Protein AF-A0A0J1GX24-F1 (afdb_monomer)

Sequence (169 aa):
CGFQQGLFWIVNPDDYEAVLDEWLEQTDIPDNDIYHVFARNAFGDLFLWGEETGERYKITAAYGWIIQYEGNTREDGDFSIKCFFGGSSVRSHDLEDEHGKLMFNRCIKKFGALADNEMFGFEPSLMLGGESLLSNINKVNIHVHLSILAQLGQIEVLDDDGLVGKAFS

Solvent-accessible surface area (backbone atoms only — not comparable to full-atom values): 9280 Å² total; per-residue (Å²): 92,75,38,84,63,34,39,35,31,47,54,65,36,81,83,40,48,72,51,50,48,53,63,40,66,89,52,72,62,70,80,76,46,59,73,36,43,51,30,36,36,24,51,52,31,36,38,30,35,26,76,67,40,24,63,26,43,33,39,37,53,52,63,26,34,34,40,45,54,96,37,39,53,70,90,45,39,73,56,50,55,49,48,55,63,70,68,59,47,73,76,82,51,44,50,59,32,85,83,72,43,74,38,53,74,57,46,37,74,74,72,46,66,47,56,94,63,39,21,49,40,51,61,59,36,45,57,77,75,28,67,61,43,82,86,29,50,44,85,39,51,39,67,64,51,51,44,51,44,41,74,74,40,70,76,43,83,28,42,70,69,51,51,53,52,64,78,76,107

InterPro domains:
  IPR014983 GAD-related [PF08887] (1-61)
  IPR015002 T6SS immunity protein Tdi1, C-terminal [PF08906] (80-152)

Radius of gyration: 15.34 Å; Cα contacts (8 Å, |Δi|>4): 299; chains: 1; bounding box: 35×37×41 Å

Mean predicted aligned error: 3.28 Å

Structure (mmCIF, N/CA/C/O backbone):
data_AF-A0A0J1GX24-F1
#
_entry.id   AF-A0A0J1GX24-F1
#
loop_
_atom_site.group_PDB
_atom_site.id
_atom_site.type_symbol
_atom_site.label_atom_id
_atom_site.label_alt_id
_atom_site.label_comp_id
_atom_site.label_asym_id
_atom_site.label_entity_id
_atom_site.label_seq_id
_atom_site.pdbx_PDB_ins_code
_atom_site.Cartn_x
_atom_site.Cartn_y
_atom_site.Cartn_z
_atom_site.occupancy
_atom_site.B_iso_or_equiv
_atom_site.auth_seq_id
_atom_site.auth_comp_id
_atom_site.auth_asym_id
_atom_site.auth_atom_id
_atom_site.pdbx_PDB_model_num
ATOM 1 N N . CYS A 1 1 ? 1.725 -15.135 2.406 1.00 87.44 1 CYS A N 1
ATOM 2 C CA . CYS A 1 1 ? 2.281 -15.510 3.734 1.00 87.44 1 CYS A CA 1
ATOM 3 C C . CYS A 1 1 ? 2.249 -14.287 4.649 1.00 87.44 1 CYS A C 1
ATOM 5 O O . CYS A 1 1 ? 2.722 -13.249 4.207 1.00 87.44 1 CYS A O 1
ATOM 7 N N . GLY A 1 2 ? 1.681 -14.380 5.860 1.00 92.69 2 GLY A N 1
ATOM 8 C CA . GLY A 1 2 ? 1.524 -13.241 6.781 1.00 92.69 2 GLY A CA 1
ATOM 9 C C . GLY A 1 2 ? 2.481 -13.270 7.974 1.00 92.69 2 GLY A C 1
ATOM 10 O O . GLY A 1 2 ? 2.790 -14.336 8.504 1.00 92.69 2 GLY A O 1
ATOM 11 N N . PHE A 1 3 ? 2.915 -12.090 8.417 1.00 94.44 3 PHE A N 1
ATOM 12 C CA . PHE A 1 3 ? 3.888 -11.895 9.493 1.00 94.44 3 PHE A CA 1
ATOM 13 C C . PHE A 1 3 ? 3.335 -10.972 10.583 1.00 94.44 3 PHE A C 1
ATOM 15 O O . PHE A 1 3 ? 2.486 -10.119 10.326 1.00 94.44 3 PHE A O 1
ATOM 22 N N . GLN A 1 4 ? 3.828 -11.136 11.815 1.00 95.06 4 GLN A N 1
ATOM 23 C CA . GLN A 1 4 ? 3.547 -10.246 12.950 1.00 95.06 4 GLN A CA 1
ATOM 24 C C . GLN A 1 4 ? 2.043 -9.967 13.159 1.00 95.06 4 GLN A C 1
ATOM 26 O O . GLN A 1 4 ? 1.623 -8.822 13.235 1.00 95.06 4 GLN A O 1
ATOM 31 N N . GLN A 1 5 ? 1.217 -11.017 13.252 1.00 96.69 5 GLN A N 1
ATOM 32 C CA . GLN A 1 5 ? -0.249 -10.907 13.421 1.00 96.69 5 GLN A CA 1
ATOM 33 C C . GLN A 1 5 ? -0.962 -10.139 12.290 1.00 96.69 5 GLN A C 1
ATOM 35 O O . GLN A 1 5 ? -2.035 -9.574 12.500 1.00 96.69 5 GLN A O 1
ATOM 40 N N . GLY A 1 6 ? -0.366 -10.132 11.097 1.00 96.06 6 GLY A N 1
ATOM 41 C CA . GLY A 1 6 ? -0.887 -9.404 9.953 1.00 96.06 6 GLY A CA 1
ATOM 42 C C . GLY A 1 6 ? -0.433 -7.950 9.916 1.00 96.06 6 GLY A C 1
ATOM 43 O O . GLY A 1 6 ? -1.213 -7.067 9.599 1.00 96.06 6 GLY A O 1
ATOM 44 N N . LEU A 1 7 ? 0.820 -7.671 10.268 1.00 96.81 7 LEU A N 1
ATOM 45 C CA . LEU A 1 7 ? 1.414 -6.375 9.933 1.00 96.81 7 LEU A CA 1
ATOM 46 C C . LEU A 1 7 ? 1.770 -6.304 8.447 1.00 96.81 7 LEU A C 1
ATOM 48 O O . LEU A 1 7 ? 1.706 -5.246 7.833 1.00 96.81 7 LEU A O 1
ATOM 52 N N . PHE A 1 8 ? 2.218 -7.433 7.907 1.00 95.62 8 PHE A N 1
ATOM 53 C CA . PHE A 1 8 ? 2.898 -7.510 6.628 1.00 95.62 8 PHE A CA 1
ATOM 54 C C . PHE A 1 8 ? 2.631 -8.863 5.968 1.00 95.62 8 PHE A C 1
ATOM 56 O O . PHE A 1 8 ? 2.578 -9.890 6.656 1.00 95.62 8 PHE A O 1
ATOM 63 N N . TRP A 1 9 ? 2.497 -8.870 4.643 1.00 97.06 9 TRP A N 1
ATOM 64 C CA . TRP A 1 9 ? 2.338 -10.081 3.847 1.00 97.06 9 TRP A CA 1
ATOM 65 C C . TRP A 1 9 ? 3.183 -10.031 2.588 1.00 97.06 9 TRP A C 1
ATOM 67 O O . TRP A 1 9 ? 3.235 -9.013 1.908 1.00 97.06 9 TRP A O 1
ATOM 77 N N . ILE A 1 10 ? 3.743 -11.187 2.244 1.00 96.88 10 ILE A N 1
ATOM 78 C CA . ILE A 1 10 ? 4.112 -11.511 0.863 1.00 96.88 10 ILE A CA 1
ATOM 79 C C . ILE A 1 10 ? 2.858 -12.077 0.202 1.00 96.88 10 ILE A C 1
ATOM 81 O O . ILE A 1 10 ? 2.210 -12.958 0.793 1.00 96.88 10 ILE A O 1
ATOM 85 N N . VAL A 1 11 ? 2.523 -11.584 -0.983 1.00 97.25 11 VAL A N 1
ATOM 86 C CA . VAL A 1 11 ? 1.277 -11.918 -1.684 1.00 97.25 11 VAL A CA 1
ATOM 87 C C . VAL A 1 11 ? 1.545 -12.689 -2.970 1.00 97.25 11 VAL A C 1
ATOM 89 O O . VAL A 1 11 ? 2.683 -12.772 -3.426 1.00 97.25 11 VAL A O 1
ATOM 92 N N . ASN A 1 12 ? 0.494 -13.294 -3.517 1.00 97.69 12 ASN A N 1
ATOM 93 C CA . ASN A 1 12 ? 0.488 -13.724 -4.906 1.00 97.69 12 ASN A CA 1
ATOM 94 C C . ASN A 1 12 ? 0.129 -12.502 -5.775 1.00 97.69 12 ASN A C 1
ATOM 96 O O . ASN A 1 12 ? -0.942 -11.941 -5.533 1.00 97.69 12 ASN A O 1
ATOM 100 N N . PRO A 1 13 ? 0.978 -12.066 -6.725 1.00 97.81 13 PRO A N 1
ATOM 101 C CA . PRO A 1 13 ? 0.688 -10.900 -7.563 1.00 97.81 13 PRO A CA 1
ATOM 102 C C . 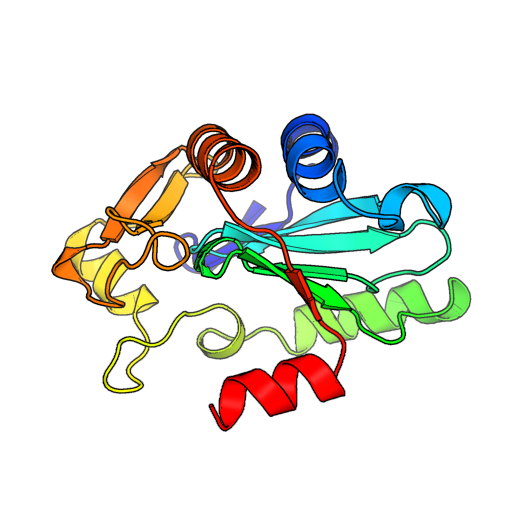PRO A 1 13 ? -0.648 -10.992 -8.306 1.00 97.81 13 PRO A C 1
ATOM 104 O O . PRO A 1 13 ? -1.394 -10.015 -8.309 1.00 97.81 13 PRO A O 1
ATOM 107 N N . ASP A 1 14 ? -0.997 -12.179 -8.814 1.00 98.19 14 ASP A N 1
ATOM 108 C CA . ASP A 1 14 ? -2.246 -12.434 -9.549 1.00 98.19 14 ASP A CA 1
ATOM 109 C C . ASP A 1 14 ? -3.501 -12.040 -8.745 1.00 98.19 14 ASP A C 1
ATOM 111 O O . ASP A 1 14 ? -4.502 -11.597 -9.303 1.00 98.19 14 ASP A O 1
ATOM 115 N N . ASP A 1 15 ? -3.457 -12.165 -7.412 1.00 98.00 15 ASP A N 1
ATOM 116 C CA . ASP A 1 15 ? -4.594 -11.834 -6.544 1.00 98.00 15 ASP A CA 1
ATOM 117 C C . ASP A 1 15 ? -4.832 -10.309 -6.459 1.00 98.00 15 ASP A C 1
ATOM 119 O O . ASP A 1 15 ? -5.884 -9.863 -5.994 1.00 98.00 15 ASP A O 1
ATOM 123 N N . TYR A 1 16 ? -3.851 -9.501 -6.874 1.00 98.31 16 TYR A N 1
ATOM 124 C CA . TYR A 1 16 ? -3.849 -8.042 -6.765 1.00 98.31 16 TYR A CA 1
ATOM 12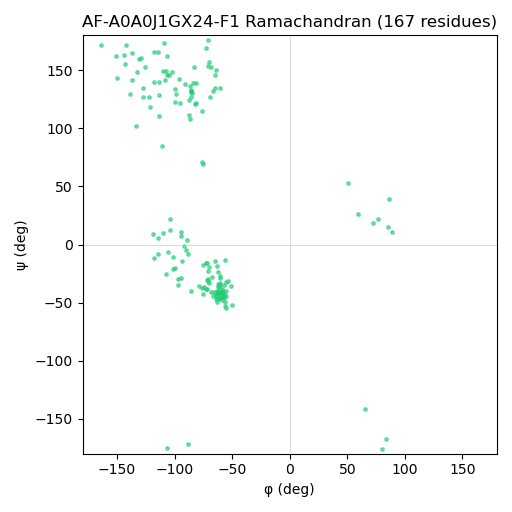5 C C . TYR A 1 16 ? -3.886 -7.315 -8.113 1.00 98.31 16 TYR A C 1
ATOM 127 O O . TYR A 1 16 ? -4.098 -6.105 -8.086 1.00 98.31 16 TYR A O 1
ATOM 135 N N . GLU A 1 17 ? -3.747 -8.003 -9.255 1.00 98.06 17 GLU A N 1
ATOM 136 C CA . GLU A 1 17 ? -3.719 -7.380 -10.594 1.00 98.06 17 GLU A CA 1
ATOM 137 C C . GLU A 1 17 ? -4.887 -6.413 -10.813 1.00 98.06 17 GLU A C 1
ATOM 139 O O . GLU A 1 17 ? -4.672 -5.242 -11.097 1.00 98.06 17 GLU A O 1
ATOM 144 N N . ALA A 1 18 ? -6.123 -6.856 -10.561 1.00 98.12 18 ALA A N 1
ATOM 145 C CA . ALA A 1 18 ? -7.304 -6.022 -10.792 1.00 98.12 18 ALA A CA 1
ATOM 146 C C . ALA A 1 18 ? -7.307 -4.728 -9.958 1.00 98.12 18 ALA A C 1
ATOM 148 O O . ALA A 1 18 ? -7.680 -3.671 -10.452 1.00 98.12 18 ALA A O 1
ATOM 149 N N . VAL A 1 19 ? -6.888 -4.804 -8.691 1.00 98.00 19 VAL A N 1
ATOM 150 C CA . VAL A 1 19 ? -6.814 -3.621 -7.819 1.00 98.00 19 VAL A CA 1
ATOM 151 C C . VAL A 1 19 ? -5.643 -2.734 -8.230 1.00 98.00 19 VAL A C 1
ATOM 153 O O . VAL A 1 19 ? -5.755 -1.514 -8.188 1.00 98.00 19 VAL A O 1
ATOM 156 N N . LEU A 1 20 ? -4.514 -3.328 -8.615 1.00 98.56 20 LEU A N 1
ATOM 157 C CA . LEU A 1 20 ? -3.362 -2.577 -9.092 1.00 98.56 20 LEU A CA 1
ATOM 158 C C . LEU A 1 20 ? -3.719 -1.776 -10.351 1.00 98.56 20 LEU A C 1
ATOM 160 O O . LEU A 1 20 ? -3.428 -0.584 -10.397 1.00 98.56 20 LEU A O 1
ATOM 164 N N . ASP A 1 21 ? -4.406 -2.397 -11.309 1.00 98.12 21 ASP A N 1
ATOM 165 C CA . ASP A 1 21 ? -4.875 -1.741 -12.531 1.00 98.12 21 ASP A CA 1
ATOM 166 C C . ASP A 1 21 ? -5.762 -0.531 -12.214 1.00 98.12 21 ASP A C 1
ATOM 168 O O . ASP A 1 21 ? -5.533 0.550 -12.750 1.00 98.12 21 ASP A O 1
ATOM 172 N N . GLU A 1 22 ? -6.718 -0.671 -11.287 1.00 98.12 22 GLU A N 1
ATOM 173 C CA . GLU A 1 22 ? -7.578 0.440 -10.846 1.00 98.12 22 GLU A CA 1
ATOM 174 C C . GLU A 1 22 ? -6.769 1.609 -10.258 1.00 98.12 22 GLU A C 1
ATOM 176 O O . GLU A 1 22 ? -7.077 2.773 -10.515 1.00 98.12 22 GLU A O 1
ATOM 181 N N . TRP A 1 23 ? -5.726 1.322 -9.474 1.00 98.25 23 TRP A N 1
ATOM 182 C CA . TRP A 1 23 ? -4.866 2.354 -8.883 1.00 98.25 23 TRP A CA 1
ATOM 183 C C . TRP A 1 23 ? -3.953 3.036 -9.908 1.00 98.25 23 TRP A C 1
ATOM 185 O O . TRP A 1 2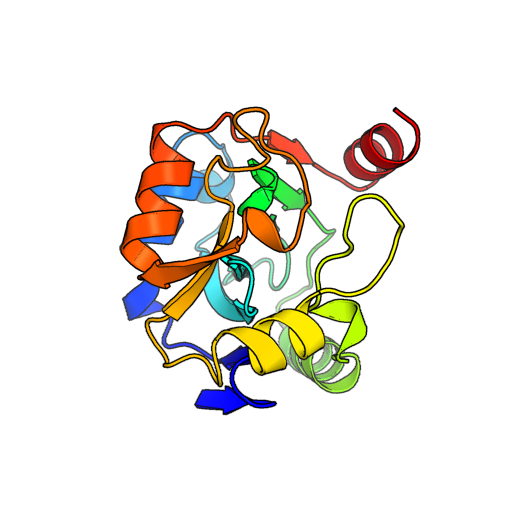3 ? -3.608 4.206 -9.733 1.00 98.25 23 TRP A O 1
ATOM 195 N N . LEU A 1 24 ? -3.540 2.324 -10.958 1.00 97.62 24 LEU A N 1
ATOM 196 C CA . LEU A 1 24 ? -2.632 2.851 -11.978 1.00 97.62 24 LEU A CA 1
ATOM 197 C C . LEU A 1 24 ? -3.355 3.456 -13.190 1.00 97.62 24 LEU A C 1
ATOM 199 O O . LEU A 1 24 ? -2.714 4.189 -13.943 1.00 97.62 24 LEU A O 1
ATOM 203 N N . GLU A 1 25 ? -4.659 3.211 -13.364 1.00 95.38 25 GLU A N 1
ATOM 204 C CA . GLU A 1 25 ? -5.453 3.581 -14.551 1.00 95.38 25 GLU A CA 1
ATOM 205 C C . GLU A 1 25 ? -5.310 5.060 -14.953 1.00 95.38 25 GLU A C 1
ATOM 207 O O . GLU A 1 25 ? -5.302 5.395 -16.136 1.00 95.38 25 GLU A O 1
ATOM 212 N N . GLN A 1 26 ? -5.187 5.959 -13.972 1.00 91.31 26 GLN A N 1
ATOM 213 C CA . GLN A 1 26 ? -5.105 7.409 -14.195 1.00 91.31 26 GLN A CA 1
ATOM 214 C C . GLN A 1 26 ? -3.668 7.948 -14.272 1.00 91.31 26 GLN A C 1
ATOM 216 O O . GLN A 1 26 ? -3.461 9.163 -14.235 1.00 91.31 26 GLN A O 1
ATOM 221 N N . THR A 1 27 ? -2.675 7.066 -14.363 1.00 95.81 27 THR A N 1
ATOM 222 C CA . THR A 1 27 ? -1.249 7.412 -14.385 1.00 95.81 27 THR A CA 1
ATOM 223 C C . THR A 1 27 ? -0.595 6.989 -15.699 1.00 95.81 27 THR A C 1
ATOM 225 O O . THR A 1 27 ? -1.147 6.197 -16.456 1.00 95.81 27 THR A O 1
ATOM 228 N N . ASP A 1 28 ? 0.607 7.494 -15.961 1.00 95.56 28 ASP A N 1
ATOM 229 C CA . ASP A 1 28 ? 1.482 7.059 -17.058 1.00 95.56 28 ASP A CA 1
ATOM 230 C C . ASP A 1 28 ? 2.414 5.899 -16.651 1.00 95.56 28 ASP A C 1
ATOM 232 O O . ASP A 1 28 ? 3.258 5.459 -17.431 1.00 95.56 28 ASP A O 1
ATOM 236 N N . ILE A 1 29 ? 2.275 5.377 -15.428 1.00 96.81 29 ILE A N 1
ATOM 237 C CA . ILE A 1 29 ? 3.107 4.290 -14.899 1.00 96.81 29 ILE A CA 1
ATOM 238 C C . ILE A 1 29 ? 3.017 3.022 -15.771 1.00 96.81 29 ILE A C 1
ATOM 240 O O . ILE A 1 29 ? 4.080 2.483 -16.096 1.00 96.81 29 ILE A O 1
ATOM 244 N N . PRO A 1 30 ? 1.824 2.566 -16.217 1.00 96.19 30 PRO A N 1
ATOM 245 C CA . PRO A 1 30 ? 1.708 1.371 -17.058 1.00 96.19 30 PRO A CA 1
ATOM 246 C C . PRO A 1 30 ? 2.390 1.479 -18.430 1.00 96.19 30 PRO A C 1
ATOM 248 O O . PRO A 1 30 ? 2.656 0.455 -19.055 1.00 96.19 30 PRO A O 1
ATOM 251 N N . ASP A 1 31 ? 2.693 2.690 -18.910 1.00 94.75 31 ASP A N 1
ATOM 252 C CA . ASP A 1 31 ? 3.375 2.882 -20.197 1.00 94.75 31 ASP A CA 1
ATOM 253 C C . ASP A 1 31 ? 4.878 2.546 -20.118 1.00 94.75 31 ASP A C 1
ATOM 255 O O . ASP A 1 31 ? 5.526 2.347 -21.150 1.00 94.75 31 ASP A O 1
ATOM 259 N N . ASN A 1 32 ? 5.444 2.494 -18.906 1.00 90.81 32 ASN A N 1
ATOM 260 C CA . ASN A 1 32 ? 6.886 2.369 -18.683 1.00 90.81 32 ASN A CA 1
ATOM 261 C C . ASN A 1 32 ? 7.362 0.932 -18.412 1.00 90.81 32 ASN A C 1
ATOM 263 O O . ASN A 1 32 ? 8.483 0.594 -18.791 1.00 90.81 32 ASN A O 1
ATOM 267 N N . ASP A 1 33 ? 6.563 0.108 -17.730 1.00 95.81 33 ASP A N 1
ATOM 268 C CA . ASP A 1 33 ? 6.929 -1.253 -17.304 1.00 95.81 33 ASP A CA 1
ATOM 269 C C . ASP A 1 33 ? 5.667 -2.047 -16.909 1.00 95.81 33 ASP A C 1
ATOM 271 O O . ASP A 1 33 ? 4.578 -1.484 -16.779 1.00 95.81 33 ASP A O 1
ATOM 275 N N . ILE A 1 34 ? 5.822 -3.351 -16.672 1.00 96.25 34 ILE A N 1
ATOM 276 C CA . ILE A 1 34 ? 4.794 -4.201 -16.062 1.00 96.25 34 ILE A CA 1
ATOM 277 C C . ILE A 1 34 ? 5.075 -4.286 -14.562 1.00 96.25 34 ILE A C 1
ATOM 279 O O . ILE A 1 34 ? 6.153 -4.719 -14.152 1.00 96.25 34 ILE A O 1
ATOM 283 N N . TYR A 1 35 ? 4.103 -3.882 -13.744 1.00 97.62 35 TYR A N 1
ATOM 284 C CA . TYR A 1 35 ? 4.234 -3.845 -12.289 1.00 97.62 35 TYR A CA 1
ATOM 285 C C . TYR A 1 35 ? 3.416 -4.939 -11.610 1.00 97.62 35 TYR A C 1
ATOM 287 O O . TYR A 1 35 ? 2.277 -5.202 -11.977 1.00 97.62 35 TYR A O 1
ATOM 295 N N . HIS A 1 36 ? 3.994 -5.518 -10.559 1.00 98.00 36 HIS A N 1
ATOM 296 C CA . HIS A 1 36 ? 3.404 -6.597 -9.771 1.00 98.00 36 HIS A CA 1
ATOM 297 C C . HIS A 1 36 ? 3.414 -6.243 -8.289 1.00 98.00 36 HIS A C 1
ATOM 299 O O . HIS A 1 36 ? 4.443 -5.821 -7.759 1.00 98.00 36 HIS A O 1
ATOM 305 N N . VAL A 1 37 ? 2.308 -6.464 -7.575 1.00 98.50 37 VAL A N 1
ATOM 306 C CA . VAL A 1 37 ? 2.316 -6.356 -6.109 1.00 98.50 37 VAL A CA 1
ATOM 307 C C . VAL A 1 37 ? 2.989 -7.597 -5.534 1.00 98.50 37 VAL A C 1
ATOM 309 O O . VAL A 1 37 ? 2.458 -8.698 -5.638 1.00 98.50 37 VAL A O 1
ATOM 312 N N . PHE A 1 38 ? 4.138 -7.435 -4.880 1.00 97.19 38 PHE A N 1
ATOM 313 C CA . PHE A 1 38 ? 4.833 -8.561 -4.239 1.00 97.19 38 PHE A CA 1
ATOM 314 C C . PHE A 1 38 ? 4.611 -8.603 -2.723 1.00 97.19 38 PHE A C 1
ATOM 316 O O . PHE A 1 38 ? 4.760 -9.652 -2.083 1.00 97.19 38 PHE A O 1
ATOM 323 N N . ALA A 1 39 ? 4.229 -7.471 -2.130 1.00 97.69 39 ALA A N 1
ATOM 324 C CA . ALA A 1 39 ? 3.962 -7.369 -0.708 1.00 97.69 39 ALA A CA 1
ATOM 325 C C . ALA A 1 39 ? 2.929 -6.294 -0.370 1.00 97.69 39 ALA A C 1
ATOM 327 O O . ALA A 1 39 ? 2.683 -5.365 -1.139 1.00 97.69 39 ALA A O 1
ATOM 328 N N . ARG A 1 40 ? 2.373 -6.400 0.839 1.00 98.12 40 ARG A N 1
ATOM 329 C CA . ARG A 1 40 ? 1.497 -5.385 1.430 1.00 98.12 40 ARG A CA 1
ATOM 330 C C . ARG A 1 40 ? 1.688 -5.244 2.935 1.00 98.12 40 ARG A C 1
ATOM 332 O O . ARG A 1 40 ? 2.166 -6.180 3.586 1.00 98.12 40 ARG A O 1
ATOM 339 N N . ASN A 1 41 ? 1.218 -4.137 3.508 1.00 98.00 41 ASN A N 1
ATOM 340 C CA . ASN A 1 41 ? 1.096 -3.987 4.963 1.00 98.00 41 ASN A CA 1
ATOM 341 C C . ASN A 1 41 ? -0.362 -4.063 5.474 1.00 98.00 41 ASN A C 1
ATOM 343 O O . ASN A 1 41 ? -1.310 -4.370 4.742 1.00 98.00 41 ASN A O 1
ATOM 347 N N . ALA A 1 42 ? -0.530 -3.831 6.777 1.00 98.12 42 ALA A N 1
ATOM 348 C CA . ALA A 1 42 ? -1.811 -3.860 7.478 1.00 98.12 42 ALA A CA 1
ATOM 349 C C . ALA A 1 42 ? -2.754 -2.707 7.121 1.00 98.12 42 ALA A C 1
ATOM 351 O O . ALA A 1 42 ? -3.946 -2.828 7.385 1.00 98.12 42 ALA A O 1
ATOM 352 N N . PHE A 1 43 ? -2.241 -1.617 6.553 1.00 97.94 43 PHE A N 1
ATOM 353 C CA . PHE A 1 43 ? -2.968 -0.371 6.289 1.00 97.94 43 PHE A CA 1
ATOM 354 C C . PHE A 1 43 ? -3.223 -0.131 4.797 1.00 97.94 43 PHE A C 1
ATOM 356 O O . PHE A 1 43 ? -3.716 0.926 4.415 1.00 97.94 43 PHE A O 1
ATOM 363 N N . GLY A 1 44 ? -2.951 -1.138 3.962 1.00 97.25 44 GLY A N 1
ATOM 364 C CA . GLY A 1 44 ? -3.229 -1.094 2.530 1.00 97.25 44 GLY A CA 1
ATOM 365 C C . GLY A 1 44 ? -2.099 -0.516 1.687 1.00 97.25 44 GLY A C 1
ATOM 366 O O . GLY A 1 44 ? -2.323 -0.288 0.503 1.00 97.25 44 GLY A O 1
ATOM 367 N N . ASP A 1 45 ? -0.898 -0.313 2.241 1.00 98.06 45 ASP A N 1
ATOM 368 C CA . ASP A 1 45 ? 0.249 -0.017 1.384 1.00 98.06 45 ASP A CA 1
ATOM 369 C C . ASP A 1 45 ? 0.566 -1.248 0.534 1.00 98.06 45 ASP A C 1
ATOM 371 O O . ASP A 1 45 ? 0.655 -2.363 1.067 1.00 98.06 45 ASP A O 1
ATOM 375 N N . LEU A 1 46 ? 0.756 -1.032 -0.767 1.00 98.62 46 LEU A N 1
ATOM 376 C CA . LEU A 1 46 ? 1.150 -2.057 -1.730 1.00 98.62 46 LEU A CA 1
ATOM 377 C C . LEU A 1 46 ? 2.554 -1.745 -2.240 1.00 98.62 46 LEU A C 1
ATOM 379 O O . LEU A 1 46 ? 2.826 -0.631 -2.688 1.00 98.62 46 LEU A O 1
ATOM 383 N N . PHE A 1 47 ? 3.440 -2.734 -2.178 1.00 97.81 47 PHE A N 1
ATOM 384 C CA . PHE A 1 47 ? 4.813 -2.628 -2.664 1.00 97.81 47 PHE A CA 1
ATOM 385 C C . PHE A 1 47 ? 4.899 -3.280 -4.040 1.00 97.81 47 PHE A C 1
ATOM 387 O O . PHE A 1 47 ? 4.536 -4.454 -4.190 1.00 97.81 47 PHE A O 1
ATOM 394 N N . LEU A 1 48 ? 5.333 -2.506 -5.037 1.00 97.69 48 LEU A N 1
ATOM 395 C CA . LEU A 1 48 ? 5.312 -2.913 -6.437 1.00 97.69 48 LEU A CA 1
ATOM 396 C C . LEU A 1 48 ? 6.721 -3.277 -6.901 1.00 97.69 48 LEU A C 1
ATOM 398 O O . LEU A 1 48 ? 7.712 -2.665 -6.500 1.00 97.69 48 LEU A O 1
ATOM 402 N N . TRP A 1 49 ? 6.784 -4.263 -7.784 1.00 96.62 49 TRP A N 1
ATOM 403 C CA . TRP A 1 49 ? 7.986 -4.661 -8.495 1.00 96.62 49 TRP A CA 1
ATOM 404 C C . TRP A 1 49 ? 7.746 -4.549 -9.997 1.00 96.62 49 TRP A C 1
ATOM 406 O O . TRP A 1 49 ? 6.863 -5.224 -10.522 1.00 96.62 49 TRP A O 1
ATOM 416 N N . GLY A 1 50 ? 8.511 -3.694 -10.669 1.00 95.88 50 GLY A N 1
ATOM 417 C CA . GLY A 1 50 ? 8.568 -3.613 -12.125 1.00 95.88 50 GLY A CA 1
ATOM 418 C C . GLY A 1 50 ? 9.492 -4.684 -12.696 1.00 95.88 50 GLY A C 1
ATOM 419 O O . GLY A 1 50 ? 10.562 -4.934 -12.133 1.00 95.88 50 GLY A O 1
ATOM 420 N N . GLU A 1 51 ? 9.106 -5.326 -13.796 1.00 93.88 51 GLU A N 1
ATOM 421 C CA . GLU A 1 51 ? 9.909 -6.390 -14.417 1.00 93.88 51 GLU A CA 1
ATOM 422 C C . GLU A 1 51 ? 11.298 -5.909 -14.862 1.00 93.88 51 GLU A C 1
ATOM 424 O O . GLU A 1 51 ? 12.281 -6.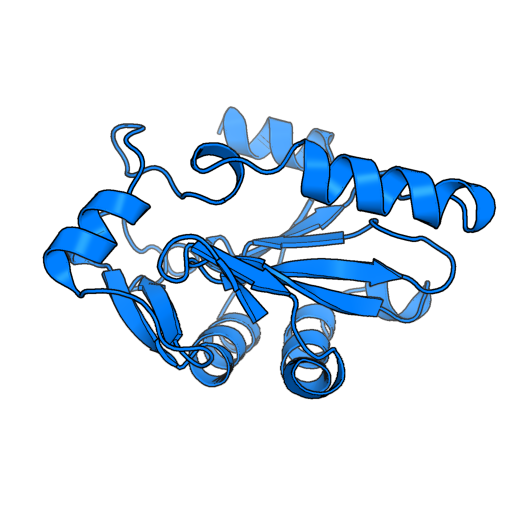647 -14.723 1.00 93.88 51 GLU A O 1
ATOM 429 N N . GLU A 1 52 ? 11.396 -4.662 -15.326 1.00 92.06 52 GLU A N 1
ATOM 430 C CA . GLU A 1 52 ? 12.651 -4.044 -15.762 1.00 92.06 52 GLU A CA 1
ATOM 431 C C . GLU A 1 52 ? 13.170 -2.986 -14.775 1.00 92.06 52 GLU A C 1
ATOM 433 O O . GLU A 1 52 ? 14.376 -2.732 -14.713 1.00 92.06 52 GLU A O 1
ATOM 438 N N . THR A 1 53 ? 12.281 -2.382 -13.983 1.00 92.81 53 THR A N 1
ATOM 439 C CA . THR A 1 53 ? 12.599 -1.239 -13.107 1.00 92.81 53 THR A CA 1
ATOM 440 C C . THR A 1 53 ? 12.686 -1.564 -11.612 1.00 92.81 53 THR A C 1
ATOM 442 O O . THR A 1 53 ? 13.082 -0.699 -10.821 1.00 92.81 53 THR A O 1
ATOM 445 N N . GLY A 1 54 ? 12.348 -2.791 -11.210 1.00 93.81 54 GLY A N 1
ATOM 446 C CA . GLY A 1 54 ? 12.450 -3.253 -9.828 1.00 93.81 54 GLY A CA 1
ATOM 447 C C . GLY A 1 54 ? 11.512 -2.520 -8.865 1.00 93.81 54 GLY A C 1
ATOM 448 O O . GLY A 1 54 ? 10.371 -2.201 -9.198 1.00 93.81 54 GLY A O 1
ATOM 449 N N . GLU A 1 55 ? 11.980 -2.244 -7.648 1.00 92.75 55 GLU A N 1
ATOM 450 C CA . GLU A 1 55 ? 11.214 -1.561 -6.591 1.00 92.75 55 GLU A CA 1
ATOM 451 C C . GLU A 1 55 ? 11.121 -0.049 -6.862 1.00 92.75 55 GLU A C 1
ATOM 453 O O . GLU A 1 55 ? 11.771 0.772 -6.213 1.00 92.75 55 GLU A O 1
ATOM 458 N N . ARG A 1 56 ? 10.345 0.326 -7.880 1.00 94.44 56 ARG A N 1
ATOM 459 C CA . ARG A 1 56 ? 10.205 1.721 -8.314 1.00 94.44 56 ARG A CA 1
ATOM 460 C C . ARG A 1 56 ? 9.016 2.437 -7.692 1.00 94.44 56 ARG A C 1
ATOM 462 O O . ARG A 1 56 ? 9.077 3.648 -7.516 1.00 94.44 56 ARG A O 1
ATOM 469 N N . TYR A 1 57 ? 7.950 1.714 -7.357 1.00 97.44 57 TYR A N 1
ATOM 470 C CA . TYR A 1 57 ? 6.708 2.325 -6.894 1.00 97.44 57 TYR A CA 1
ATOM 471 C C . TYR A 1 57 ? 6.159 1.659 -5.633 1.00 97.44 57 TYR A C 1
ATOM 473 O O . TYR A 1 57 ? 6.295 0.454 -5.413 1.00 97.44 57 TYR A O 1
ATOM 481 N N . LYS A 1 58 ? 5.490 2.462 -4.807 1.00 97.62 58 LYS A N 1
ATOM 482 C CA . LYS A 1 58 ? 4.707 2.000 -3.659 1.00 97.62 58 LYS A CA 1
ATOM 483 C C . LYS A 1 58 ? 3.404 2.779 -3.578 1.00 97.62 58 LYS A C 1
ATOM 485 O O . LYS A 1 58 ? 3.425 4.005 -3.538 1.00 97.62 58 LYS A O 1
ATOM 490 N N . ILE A 1 59 ? 2.284 2.080 -3.468 1.00 98.44 59 ILE A N 1
ATOM 491 C CA . ILE A 1 59 ? 0.978 2.697 -3.218 1.00 98.44 59 ILE A CA 1
ATOM 492 C C . ILE A 1 59 ? 0.822 2.902 -1.710 1.00 98.44 59 ILE A C 1
ATOM 494 O O . ILE A 1 59 ? 1.029 1.959 -0.948 1.00 98.44 59 ILE A O 1
ATOM 498 N N . THR A 1 60 ? 0.438 4.105 -1.279 1.00 97.06 60 THR A N 1
ATOM 499 C CA . THR A 1 60 ? 0.035 4.416 0.102 1.00 97.06 60 THR A CA 1
ATOM 500 C C . THR A 1 60 ? -1.461 4.715 0.143 1.00 97.06 60 THR A C 1
ATOM 502 O O . THR A 1 60 ? -1.935 5.851 0.039 1.00 97.06 60 THR A O 1
ATOM 505 N N . ALA A 1 61 ? -2.251 3.646 0.247 1.00 96.31 61 ALA A N 1
ATOM 506 C CA . ALA A 1 61 ? -3.677 3.724 -0.046 1.00 96.31 61 ALA A CA 1
ATOM 507 C C . ALA A 1 61 ? -4.438 4.685 0.874 1.00 96.31 61 ALA A C 1
ATOM 509 O O . ALA A 1 61 ? -5.325 5.404 0.421 1.00 96.31 61 ALA A O 1
ATOM 510 N N . ALA A 1 62 ? -4.058 4.748 2.154 1.00 94.44 62 ALA A N 1
ATOM 511 C CA . ALA A 1 62 ? -4.696 5.631 3.126 1.00 94.44 62 ALA A CA 1
ATOM 512 C C . ALA A 1 62 ? -4.656 7.111 2.701 1.00 94.44 62 ALA A C 1
ATOM 514 O O . ALA A 1 62 ? -5.611 7.840 2.965 1.00 94.44 62 ALA A O 1
ATOM 515 N N . TYR A 1 63 ? -3.583 7.538 2.029 1.00 94.38 63 TYR A N 1
ATOM 516 C CA . TYR A 1 63 ? -3.369 8.927 1.615 1.00 94.38 63 TYR A CA 1
ATOM 517 C C . TYR A 1 63 ? -3.670 9.184 0.137 1.00 94.38 63 TYR A C 1
ATOM 519 O O . TYR A 1 63 ? -3.735 10.344 -0.265 1.00 94.38 63 TYR A O 1
ATOM 527 N N . GLY A 1 64 ? -3.869 8.133 -0.664 1.00 95.81 64 GLY A N 1
ATOM 528 C CA . GLY A 1 64 ? -4.042 8.271 -2.107 1.00 95.81 64 GLY A CA 1
ATOM 529 C C . GLY A 1 64 ? -2.758 8.529 -2.873 1.00 95.81 64 GLY A C 1
ATOM 530 O O . GLY A 1 64 ? -2.816 9.120 -3.947 1.00 95.81 64 GLY A O 1
ATOM 531 N N . TRP A 1 65 ? -1.597 8.174 -2.326 1.00 96.94 65 TRP A N 1
ATOM 532 C CA . TRP A 1 65 ? -0.333 8.470 -2.995 1.00 96.94 65 TRP A CA 1
ATOM 533 C C . TRP A 1 65 ? 0.241 7.238 -3.674 1.00 96.94 65 TRP A C 1
ATOM 535 O O . TRP A 1 65 ? 0.121 6.117 -3.180 1.00 96.94 65 TRP A O 1
ATOM 545 N N . ILE A 1 66 ? 0.935 7.472 -4.778 1.00 98.12 66 ILE A N 1
ATOM 546 C CA . ILE A 1 66 ? 1.869 6.528 -5.376 1.00 98.12 66 ILE A CA 1
ATOM 547 C C . ILE A 1 66 ? 3.246 7.157 -5.246 1.00 98.12 66 ILE A C 1
ATOM 549 O O . ILE A 1 66 ? 3.540 8.173 -5.865 1.00 98.12 66 ILE A O 1
ATOM 553 N N . ILE A 1 67 ? 4.083 6.574 -4.401 1.00 97.38 67 ILE A N 1
ATOM 554 C CA . ILE A 1 67 ? 5.437 7.057 -4.168 1.00 97.38 67 ILE A CA 1
ATOM 555 C C . ILE A 1 67 ? 6.355 6.448 -5.217 1.00 97.38 67 ILE A C 1
ATOM 557 O O . ILE A 1 67 ? 6.389 5.225 -5.367 1.00 97.38 67 ILE A O 1
ATOM 561 N N . GLN A 1 68 ? 7.100 7.303 -5.905 1.00 96.75 68 GLN A N 1
ATOM 562 C CA . GLN A 1 68 ? 8.116 6.957 -6.879 1.00 96.75 68 GLN A CA 1
ATOM 563 C C . GLN A 1 68 ? 9.508 7.015 -6.247 1.00 96.75 68 GLN A C 1
ATOM 565 O O . GLN A 1 68 ? 9.905 8.023 -5.669 1.00 96.75 68 GLN A O 1
ATOM 570 N N . TYR A 1 69 ? 10.265 5.943 -6.437 1.00 92.75 69 TYR A N 1
ATOM 571 C CA . TYR A 1 69 ? 11.683 5.833 -6.117 1.00 92.75 69 TYR A CA 1
ATOM 572 C C . TYR A 1 69 ? 12.510 5.781 -7.411 1.00 92.75 69 TYR A C 1
ATOM 574 O O . TYR A 1 69 ? 11.966 5.667 -8.513 1.00 92.75 69 TYR A O 1
ATOM 582 N N . GLU A 1 70 ? 13.841 5.820 -7.299 1.00 88.88 70 GLU A N 1
ATOM 583 C CA . GLU A 1 70 ? 14.733 5.644 -8.459 1.00 88.88 70 GLU A CA 1
ATOM 584 C C . GLU A 1 70 ? 14.550 4.273 -9.146 1.00 88.88 70 GLU A C 1
ATOM 586 O O . GLU A 1 70 ? 14.764 4.146 -10.354 1.00 88.88 70 GLU A O 1
ATOM 591 N N . GLY A 1 71 ? 14.104 3.263 -8.391 1.00 86.25 71 GLY A N 1
ATOM 592 C CA . GLY A 1 71 ? 14.049 1.867 -8.819 1.00 86.25 71 GLY A CA 1
ATOM 593 C C . GLY A 1 71 ? 15.392 1.161 -8.638 1.00 86.25 71 GLY A C 1
ATOM 594 O O . GLY A 1 71 ? 16.294 1.648 -7.955 1.00 86.25 71 GLY A O 1
ATOM 595 N N . ASN A 1 72 ? 15.534 -0.019 -9.232 1.00 85.50 72 ASN A N 1
ATOM 596 C CA . ASN A 1 72 ? 16.806 -0.733 -9.268 1.00 85.50 72 ASN A CA 1
ATOM 597 C C . ASN A 1 72 ? 16.994 -1.459 -10.595 1.00 85.50 72 ASN A C 1
ATOM 599 O O . ASN A 1 72 ? 16.038 -1.760 -11.305 1.00 85.50 72 ASN A O 1
ATOM 603 N N . THR A 1 73 ? 18.255 -1.709 -10.949 1.00 74.06 73 THR A N 1
ATOM 604 C CA . THR A 1 73 ? 18.548 -2.502 -12.139 1.00 74.06 73 THR A CA 1
ATOM 605 C C . THR A 1 73 ? 18.172 -3.959 -11.894 1.00 74.06 73 THR A C 1
ATOM 607 O O . THR A 1 73 ? 18.248 -4.461 -10.771 1.00 74.06 73 THR A O 1
ATOM 610 N N . ARG A 1 74 ? 17.851 -4.681 -12.969 1.00 71.19 74 ARG A N 1
ATOM 611 C CA . ARG A 1 74 ? 17.605 -6.127 -12.917 1.00 71.19 74 ARG A CA 1
ATOM 612 C C . ARG A 1 74 ? 18.756 -6.917 -12.279 1.00 71.19 74 ARG A C 1
ATOM 614 O O . ARG A 1 74 ? 18.512 -7.945 -11.653 1.00 71.19 74 ARG A O 1
ATOM 621 N N . GLU A 1 75 ? 19.998 -6.449 -12.420 1.00 78.25 75 GLU A N 1
ATOM 622 C CA . GLU A 1 75 ? 21.182 -7.081 -11.819 1.00 78.25 75 GLU A CA 1
ATOM 623 C C . GLU A 1 75 ? 21.221 -6.916 -10.291 1.00 78.25 75 GLU A C 1
ATOM 625 O O . GLU A 1 75 ? 21.674 -7.817 -9.582 1.00 78.25 75 GLU A O 1
ATOM 630 N N . ASP A 1 76 ? 20.679 -5.810 -9.778 1.00 86.00 76 ASP A N 1
ATOM 631 C CA . ASP A 1 76 ? 20.631 -5.493 -8.348 1.00 86.00 76 ASP A CA 1
ATOM 632 C C . ASP A 1 76 ? 19.366 -6.020 -7.651 1.00 86.00 76 ASP A C 1
ATOM 634 O O . ASP A 1 76 ? 19.251 -5.923 -6.424 1.00 86.00 76 ASP A O 1
ATOM 638 N N . GLY A 1 77 ? 18.425 -6.604 -8.400 1.00 87.50 77 GLY A N 1
ATOM 639 C CA . GLY A 1 77 ? 17.100 -6.967 -7.893 1.00 87.50 77 GLY A CA 1
ATOM 640 C C . GLY A 1 77 ? 17.139 -7.899 -6.674 1.00 87.50 77 GLY A C 1
ATOM 641 O O . GLY A 1 77 ? 16.475 -7.661 -5.665 1.00 87.50 77 GLY A O 1
ATOM 642 N N . ASP A 1 78 ? 18.015 -8.905 -6.707 1.00 90.12 78 ASP A N 1
ATOM 643 C CA . ASP A 1 78 ? 18.255 -9.831 -5.592 1.00 90.12 78 ASP A CA 1
ATOM 644 C C . ASP A 1 78 ? 18.718 -9.117 -4.312 1.00 90.12 78 ASP A C 1
ATOM 646 O O . ASP A 1 78 ? 18.379 -9.521 -3.194 1.00 90.12 78 ASP A O 1
ATOM 650 N N . PHE A 1 79 ? 19.559 -8.092 -4.461 1.00 90.69 79 PHE A N 1
ATOM 651 C CA . PHE A 1 79 ? 20.057 -7.302 -3.342 1.00 90.69 79 PHE A CA 1
ATOM 652 C C . PHE A 1 79 ? 18.977 -6.350 -2.826 1.00 90.69 79 PHE A C 1
ATOM 654 O O . PHE A 1 79 ? 18.771 -6.290 -1.614 1.00 90.69 79 PHE A O 1
ATOM 661 N N . SER A 1 80 ? 18.234 -5.695 -3.722 1.00 90.62 80 SER A N 1
ATOM 662 C CA . SER A 1 80 ? 17.096 -4.836 -3.371 1.00 90.62 80 SER A CA 1
ATOM 663 C C . SER A 1 80 ? 16.050 -5.599 -2.556 1.00 90.62 80 SER A C 1
ATOM 665 O O . SER A 1 80 ? 15.728 -5.175 -1.446 1.00 90.62 80 SER A O 1
ATOM 667 N N . ILE A 1 81 ? 15.621 -6.784 -3.004 1.00 91.06 81 ILE A N 1
ATOM 668 C CA . ILE A 1 81 ? 14.665 -7.612 -2.253 1.00 91.06 81 ILE A CA 1
ATOM 669 C C . ILE A 1 81 ? 15.210 -7.984 -0.863 1.00 91.06 81 ILE A C 1
ATOM 671 O O . ILE A 1 81 ? 14.483 -7.940 0.135 1.00 91.06 81 ILE A O 1
ATOM 675 N N . LYS A 1 82 ? 16.501 -8.325 -0.752 1.00 92.88 82 LYS A N 1
ATOM 676 C CA . LYS A 1 82 ? 17.130 -8.607 0.553 1.00 92.88 82 LYS A CA 1
ATOM 677 C C . LYS A 1 82 ? 17.137 -7.378 1.457 1.00 92.88 82 LYS A C 1
ATOM 679 O O . LYS A 1 82 ? 16.881 -7.523 2.651 1.00 92.88 82 LYS A O 1
ATOM 684 N N . CYS A 1 83 ? 17.419 -6.197 0.915 1.00 91.31 83 CYS A N 1
ATOM 685 C CA . CYS A 1 83 ? 17.372 -4.936 1.649 1.00 91.31 83 CYS A CA 1
ATOM 686 C C . CYS A 1 83 ? 15.952 -4.609 2.116 1.00 91.31 83 CYS A C 1
ATOM 688 O O . CYS A 1 83 ? 15.777 -4.278 3.288 1.00 91.31 83 CYS A O 1
ATOM 690 N N . PHE A 1 84 ? 14.950 -4.787 1.256 1.00 91.44 84 PHE A N 1
ATOM 691 C CA . PHE A 1 84 ? 13.543 -4.588 1.589 1.00 91.44 84 PHE A CA 1
ATOM 692 C C . PHE A 1 84 ? 13.115 -5.443 2.793 1.00 91.44 84 PHE A C 1
ATOM 694 O O . PHE A 1 84 ? 12.630 -4.934 3.810 1.00 91.44 84 PHE A O 1
ATOM 701 N N . PHE A 1 85 ? 13.363 -6.756 2.733 1.00 91.75 85 PHE A N 1
ATOM 702 C CA . PHE A 1 85 ? 13.002 -7.657 3.830 1.00 91.75 85 PHE A CA 1
ATOM 703 C C . PHE A 1 85 ? 13.899 -7.487 5.062 1.00 91.75 85 PHE A C 1
ATOM 705 O O . PHE A 1 85 ? 13.408 -7.540 6.188 1.00 91.75 85 PHE A O 1
ATOM 712 N N . GLY A 1 86 ? 15.202 -7.268 4.878 1.00 92.06 86 GLY A N 1
ATOM 713 C CA . GLY A 1 86 ? 16.164 -7.103 5.971 1.00 92.06 86 GLY A CA 1
ATOM 714 C C . GLY A 1 86 ? 16.010 -5.786 6.736 1.00 92.06 86 GLY A C 1
ATOM 715 O O . GLY A 1 86 ? 16.294 -5.742 7.932 1.00 92.06 86 GLY A O 1
ATOM 716 N N . GLY A 1 87 ? 15.544 -4.729 6.065 1.00 89.06 87 GLY A N 1
ATOM 717 C CA . GLY A 1 87 ? 15.250 -3.419 6.652 1.00 89.06 87 GLY A CA 1
ATOM 718 C C . GLY A 1 87 ? 13.830 -3.283 7.209 1.00 89.06 87 GLY A C 1
ATOM 719 O O . GLY A 1 87 ? 13.526 -2.296 7.882 1.00 89.06 87 GLY A O 1
ATOM 720 N N . SER A 1 88 ? 12.959 -4.265 6.963 1.00 90.38 88 SER A N 1
ATOM 721 C CA . SER A 1 88 ? 11.575 -4.240 7.433 1.00 90.38 88 SER A CA 1
ATOM 722 C C . SER A 1 88 ? 11.488 -4.286 8.961 1.00 90.38 88 SER A C 1
ATOM 724 O O . SER A 1 88 ? 12.122 -5.097 9.634 1.00 90.38 88 SER A O 1
ATOM 726 N N . SER A 1 89 ? 10.644 -3.426 9.526 1.00 92.56 89 SER A N 1
ATOM 727 C CA . SER A 1 89 ? 10.404 -3.317 10.964 1.00 92.56 89 SER A CA 1
ATOM 728 C C . SER A 1 89 ? 8.930 -3.041 11.249 1.00 92.56 89 SER A C 1
ATOM 730 O O . SER A 1 89 ? 8.155 -2.753 10.341 1.00 92.56 89 SER A O 1
ATOM 732 N N . VAL A 1 90 ? 8.528 -3.081 12.527 1.00 91.25 90 VAL A N 1
ATOM 733 C CA . VAL A 1 90 ? 7.166 -2.662 12.893 1.00 91.25 90 VAL A CA 1
ATOM 734 C C . VAL A 1 90 ? 6.921 -1.215 12.480 1.00 91.25 90 VAL A C 1
ATOM 736 O O . VAL A 1 90 ? 5.934 -0.931 11.824 1.00 91.25 90 VAL A O 1
ATOM 739 N N . ARG A 1 91 ? 7.854 -0.313 12.806 1.00 93.06 91 ARG A N 1
ATOM 740 C CA . ARG A 1 91 ? 7.715 1.121 12.528 1.00 93.06 91 ARG A CA 1
ATOM 741 C C . ARG A 1 91 ? 7.613 1.427 11.030 1.00 93.06 91 ARG A C 1
ATOM 743 O O . ARG A 1 91 ? 6.879 2.334 10.676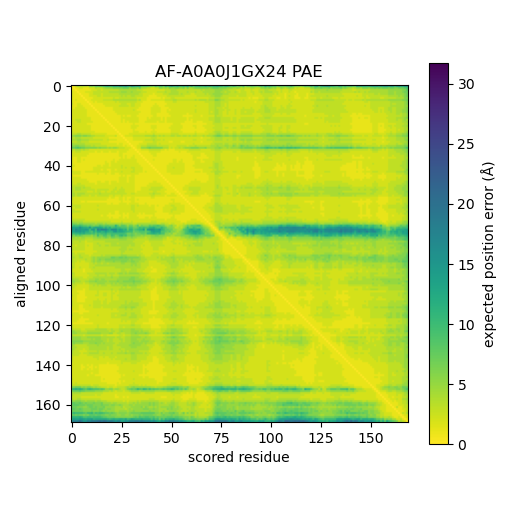 1.00 93.06 91 ARG A O 1
ATOM 750 N N . SER A 1 92 ? 8.334 0.702 10.171 1.00 91.81 92 SER A N 1
ATOM 751 C CA . SER A 1 92 ? 8.338 0.965 8.721 1.00 91.81 92 SER A CA 1
ATOM 752 C C . SER A 1 92 ? 7.047 0.553 8.009 1.00 91.81 92 SER A C 1
ATOM 754 O O . SER A 1 92 ? 6.837 0.973 6.879 1.00 91.81 92 SER A O 1
ATOM 756 N N . HIS A 1 93 ? 6.213 -0.275 8.646 1.00 95.31 93 HIS A N 1
ATOM 757 C CA . HIS A 1 93 ? 4.963 -0.812 8.087 1.00 95.31 93 HIS A CA 1
ATOM 758 C C . HIS A 1 93 ? 3.724 -0.397 8.892 1.00 95.31 93 HIS A C 1
ATOM 760 O O . HIS A 1 93 ? 2.640 -0.942 8.690 1.00 95.31 93 HIS A O 1
ATOM 766 N N . ASP A 1 94 ? 3.894 0.517 9.844 1.00 96.00 94 ASP A N 1
ATOM 767 C CA . ASP A 1 94 ? 2.831 1.029 10.703 1.00 96.00 94 ASP A CA 1
ATOM 768 C C . ASP A 1 94 ? 2.471 2.460 10.293 1.00 96.00 94 ASP A C 1
ATOM 770 O O . ASP A 1 94 ? 3.236 3.143 9.613 1.00 96.00 94 ASP A O 1
ATOM 774 N N . LEU A 1 95 ? 1.301 2.908 10.729 1.00 94.25 95 LEU A N 1
ATOM 775 C CA . LEU A 1 95 ? 0.769 4.234 10.475 1.00 94.25 95 LEU A CA 1
ATOM 776 C C . LEU A 1 95 ? 0.690 5.010 11.795 1.00 94.25 95 LEU A C 1
ATOM 778 O O . LEU A 1 95 ? 0.360 4.460 12.853 1.00 94.25 95 LEU A O 1
ATOM 782 N N . GLU A 1 96 ? 1.042 6.292 11.75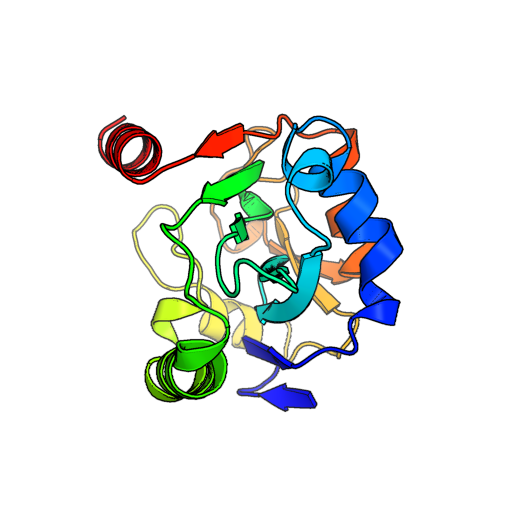0 1.00 94.06 96 GLU A N 1
ATOM 783 C CA . GLU A 1 96 ? 0.980 7.179 12.909 1.00 94.06 96 GLU A CA 1
ATOM 784 C C . GLU A 1 96 ? -0.387 7.885 12.980 1.00 94.06 96 GLU A C 1
ATOM 786 O O . GLU A 1 96 ? -0.953 8.317 11.974 1.00 94.06 96 GLU A O 1
ATOM 791 N N . ASP A 1 97 ? -0.935 7.985 14.192 1.00 94.06 97 ASP A N 1
ATOM 792 C CA . ASP A 1 97 ? -2.096 8.838 14.448 1.00 94.06 97 ASP A CA 1
ATOM 793 C C . ASP A 1 97 ? -1.727 10.326 14.392 1.00 94.06 97 ASP A C 1
ATOM 795 O O . ASP A 1 97 ? -0.558 10.694 14.279 1.00 94.06 97 ASP A O 1
ATOM 799 N N . GL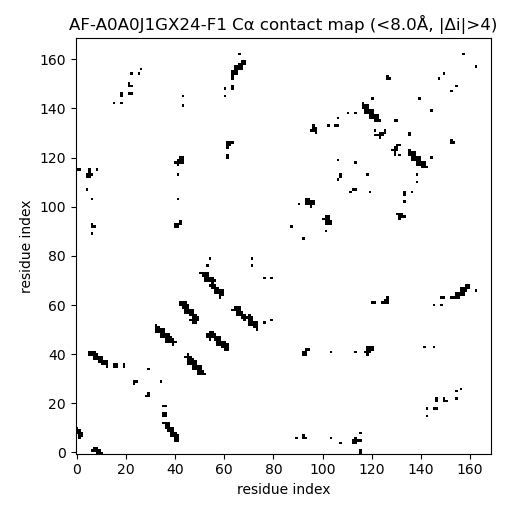U A 1 98 ? -2.724 11.199 14.526 1.00 91.00 98 GLU A N 1
ATOM 800 C CA . GLU A 1 98 ? -2.532 12.659 14.571 1.00 91.00 98 GLU A CA 1
ATOM 801 C C . GLU A 1 98 ? -1.561 13.155 15.667 1.00 91.00 98 GLU A C 1
ATOM 803 O O . GLU A 1 98 ? -1.130 14.307 15.654 1.00 91.00 98 GLU A O 1
ATOM 808 N N . HIS A 1 99 ? -1.203 12.304 16.632 1.00 92.06 99 HIS A N 1
ATOM 809 C CA . HIS A 1 99 ? -0.248 12.608 17.696 1.00 92.06 99 HIS A CA 1
ATOM 810 C C . HIS A 1 99 ? 1.123 11.947 17.470 1.00 92.06 99 HIS A C 1
ATOM 812 O O . HIS A 1 99 ? 1.935 11.892 18.400 1.00 92.06 99 HIS A O 1
ATOM 818 N N . GLY A 1 100 ? 1.389 11.419 16.271 1.00 91.56 100 GLY A N 1
ATOM 819 C CA . GLY A 1 100 ? 2.654 10.767 15.920 1.00 91.56 100 GLY A CA 1
ATOM 820 C C . GLY A 1 100 ? 2.838 9.396 16.575 1.00 91.56 100 GLY A C 1
ATOM 821 O O . GLY A 1 100 ? 3.960 8.906 16.727 1.00 91.56 100 GLY A O 1
ATOM 822 N N . LYS A 1 101 ? 1.758 8.766 17.055 1.00 95.62 101 LYS A N 1
ATOM 823 C CA . LYS A 1 101 ? 1.836 7.468 17.729 1.00 95.62 101 LYS A CA 1
ATOM 824 C C . LYS A 1 101 ? 1.458 6.344 16.774 1.00 95.62 101 LYS A C 1
ATOM 826 O O . LYS A 1 101 ? 0.407 6.364 16.148 1.00 95.62 101 LYS A O 1
ATOM 831 N N . LEU A 1 102 ? 2.260 5.285 16.775 1.00 96.19 102 LEU A N 1
ATOM 832 C CA . LEU A 1 102 ? 2.042 4.077 15.974 1.00 96.19 102 LEU A CA 1
ATOM 833 C C . LEU A 1 102 ? 0.721 3.359 16.313 1.00 96.19 102 LEU A C 1
ATOM 835 O O . LEU A 1 102 ? 0.357 3.205 17.492 1.00 96.19 102 LEU A O 1
ATOM 839 N N . MET A 1 103 ? -0.037 2.953 15.297 1.00 96.25 103 MET A N 1
ATOM 840 C CA . MET A 1 103 ? -1.411 2.463 15.431 1.00 96.25 103 MET A CA 1
ATOM 841 C C . MET A 1 103 ? -1.537 0.940 15.475 1.00 96.25 103 MET A C 1
ATOM 843 O O . MET A 1 103 ? -2.445 0.446 16.149 1.00 96.25 103 MET A O 1
ATOM 847 N N . PHE A 1 104 ? -0.649 0.179 14.840 1.00 97.62 104 PHE A N 1
ATOM 848 C CA . PHE A 1 104 ? -0.831 -1.252 14.586 1.00 97.62 104 PHE A CA 1
ATOM 849 C C . PHE A 1 104 ? -1.106 -2.053 15.855 1.00 97.62 104 PHE A C 1
ATOM 851 O O . PHE A 1 104 ? -2.146 -2.695 15.984 1.00 97.62 104 PHE A O 1
ATOM 858 N N . ASN A 1 105 ? -0.230 -1.950 16.858 1.00 97.44 105 ASN A N 1
ATOM 859 C CA . ASN A 1 105 ? -0.401 -2.689 18.115 1.00 97.44 105 ASN A CA 1
ATOM 860 C C . ASN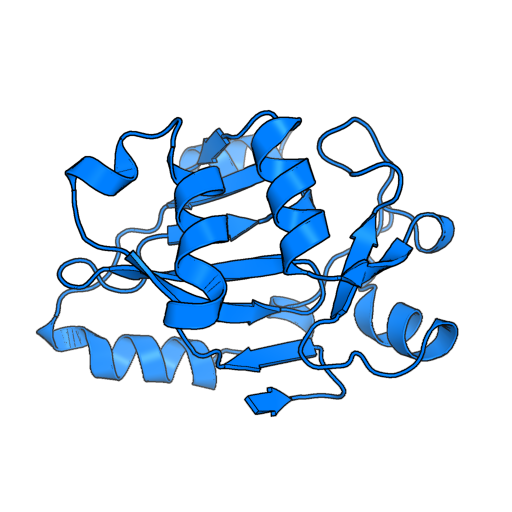 A 1 105 ? -1.704 -2.318 18.847 1.00 97.44 105 ASN A C 1
ATOM 862 O O . ASN A 1 105 ? -2.277 -3.135 19.572 1.00 97.44 105 ASN A O 1
ATOM 866 N N . ARG A 1 106 ? -2.194 -1.086 18.664 1.00 97.56 106 ARG A N 1
ATOM 867 C CA . ARG A 1 106 ? -3.472 -0.637 19.232 1.00 97.56 106 ARG A CA 1
ATOM 868 C C . ARG A 1 106 ? -4.656 -1.195 18.445 1.00 97.56 106 ARG A C 1
ATOM 870 O O . ARG A 1 106 ? -5.634 -1.602 19.070 1.00 97.56 106 ARG A O 1
ATOM 877 N N . CYS A 1 107 ? -4.540 -1.281 17.121 1.00 98.00 107 CYS A N 1
ATOM 878 C CA . CYS A 1 107 ? -5.516 -1.942 16.258 1.00 98.00 107 CYS A CA 1
ATOM 879 C C . CYS A 1 107 ? -5.613 -3.433 16.590 1.00 98.00 107 CYS A C 1
ATOM 881 O O . CYS A 1 107 ? -6.708 -3.912 16.861 1.00 98.00 107 CYS A O 1
ATOM 883 N N . ILE A 1 108 ? -4.483 -4.134 16.730 1.00 98.06 108 ILE A N 1
ATOM 884 C CA . ILE A 1 108 ? -4.446 -5.538 17.170 1.00 98.06 108 ILE A CA 1
ATOM 885 C C . ILE A 1 108 ? -5.126 -5.715 18.532 1.00 98.06 108 ILE A C 1
ATOM 887 O O . ILE A 1 108 ? -5.936 -6.622 18.708 1.00 98.06 108 ILE A O 1
ATOM 891 N N . LYS A 1 109 ? -4.865 -4.827 19.501 1.00 97.81 109 LYS A N 1
ATOM 892 C CA . LYS A 1 109 ? -5.521 -4.887 20.819 1.00 97.81 109 LYS A CA 1
ATOM 893 C C . LYS A 1 109 ? -7.044 -4.709 20.737 1.00 97.81 109 LYS A C 1
ATOM 895 O O . LYS A 1 109 ? -7.756 -5.281 21.558 1.00 97.81 109 LYS A O 1
ATOM 900 N N . LYS A 1 110 ? -7.535 -3.893 19.798 1.00 97.62 110 LYS A N 1
ATOM 901 C CA . LYS A 1 110 ? -8.965 -3.577 19.636 1.00 97.62 110 LYS A CA 1
ATOM 902 C C . LYS A 1 110 ? -9.706 -4.611 18.780 1.00 97.62 110 LYS A C 1
ATOM 904 O O . LYS A 1 110 ? -10.833 -4.958 19.110 1.00 97.62 110 LYS A O 1
ATOM 909 N N . PHE A 1 111 ? -9.083 -5.094 17.708 1.00 97.50 111 PHE A N 1
ATOM 910 C CA . PHE A 1 111 ? -9.733 -5.868 16.646 1.00 97.50 111 PHE A CA 1
ATOM 911 C C . PHE A 1 111 ? -9.206 -7.298 16.485 1.00 97.50 111 PHE A C 1
ATOM 913 O O . PHE A 1 111 ? -9.831 -8.097 15.787 1.00 97.50 111 PHE A O 1
ATOM 920 N N . GLY A 1 112 ? -8.083 -7.630 17.123 1.00 97.69 112 GLY A N 1
ATOM 921 C CA . GLY A 1 112 ? -7.366 -8.884 16.911 1.00 97.69 112 GLY A CA 1
ATOM 922 C C . GLY A 1 112 ? -6.489 -8.870 15.657 1.00 97.69 112 GLY A C 1
ATOM 923 O O . GLY A 1 112 ? -6.353 -7.849 14.985 1.00 97.69 112 GLY A O 1
ATOM 924 N N . ALA A 1 113 ? -5.874 -10.020 15.375 1.00 98.00 113 ALA A N 1
ATOM 925 C CA . ALA A 1 113 ? -5.059 -10.232 14.182 1.00 98.00 113 ALA A CA 1
ATOM 926 C C . ALA A 1 113 ? -5.893 -10.117 12.896 1.00 98.00 113 ALA A C 1
ATOM 928 O O . ALA A 1 113 ? -7.088 -10.430 12.891 1.00 98.00 113 ALA A O 1
ATOM 929 N N . LEU A 1 114 ? -5.238 -9.687 11.818 1.00 98.25 114 LEU A N 1
ATOM 930 C CA . LEU A 1 114 ? -5.833 -9.627 10.485 1.00 98.25 114 LEU A CA 1
ATOM 931 C C . LEU A 1 114 ? -5.742 -10.990 9.787 1.00 98.25 114 LEU A C 1
ATOM 933 O O . LEU A 1 114 ? -4.702 -11.656 9.841 1.00 98.25 114 LEU A O 1
ATOM 937 N N . ALA A 1 115 ? -6.815 -11.378 9.102 1.00 97.19 115 ALA A N 1
ATOM 938 C CA . ALA A 1 115 ? -6.767 -12.425 8.088 1.00 97.19 115 ALA A CA 1
ATOM 939 C C . ALA A 1 115 ? -6.060 -11.931 6.808 1.00 97.19 115 ALA A C 1
ATOM 941 O O . ALA A 1 115 ? -5.768 -10.747 6.631 1.00 97.19 115 ALA A O 1
ATOM 942 N N . ASP A 1 116 ? -5.764 -12.858 5.904 1.00 95.25 116 ASP A N 1
ATOM 943 C CA . ASP A 1 116 ? -5.088 -12.610 4.627 1.00 95.25 116 ASP A CA 1
ATOM 944 C C . ASP A 1 116 ? -5.849 -11.656 3.699 1.00 95.25 116 ASP A C 1
ATOM 946 O O . ASP A 1 116 ? -5.215 -10.851 3.020 1.00 95.25 116 ASP A O 1
ATOM 950 N N . ASN A 1 117 ? -7.180 -11.677 3.733 1.00 96.69 117 ASN A N 1
ATOM 951 C CA . ASN A 1 117 ? -8.039 -10.772 2.970 1.00 96.69 117 ASN A CA 1
ATOM 952 C C . ASN A 1 117 ? -8.482 -9.517 3.751 1.00 96.69 117 ASN A C 1
ATOM 954 O O . ASN A 1 117 ? -9.332 -8.770 3.263 1.00 96.69 117 ASN A O 1
ATOM 958 N N . GLU A 1 118 ? -7.944 -9.282 4.954 1.00 98.38 118 GLU A N 1
ATOM 959 C CA . GLU A 1 118 ? -8.299 -8.141 5.805 1.00 98.38 118 GLU A CA 1
ATOM 960 C C . GLU A 1 118 ? -7.184 -7.079 5.861 1.00 98.38 118 GLU A C 1
ATOM 962 O O . GLU A 1 118 ? -5.984 -7.380 5.833 1.00 98.38 118 GLU A O 1
ATOM 967 N N . MET A 1 119 ? -7.595 -5.822 6.027 1.00 98.38 119 MET A N 1
ATOM 968 C CA . MET A 1 119 ? -6.739 -4.685 6.384 1.00 98.38 119 MET A CA 1
ATOM 969 C C . MET A 1 119 ? -7.411 -3.805 7.449 1.00 98.38 119 MET A C 1
ATOM 971 O O . MET A 1 119 ? -8.620 -3.899 7.675 1.00 98.38 119 MET A O 1
ATOM 975 N N . PHE A 1 120 ? -6.631 -2.932 8.080 1.00 98.44 120 PHE A N 1
ATOM 976 C CA . PHE A 1 120 ? -7.122 -1.795 8.852 1.00 98.44 120 PHE A CA 1
ATOM 977 C C . PHE A 1 120 ? -7.337 -0.608 7.908 1.00 98.44 120 PHE A C 1
ATOM 979 O O . PHE A 1 120 ? -6.374 -0.025 7.419 1.00 98.44 120 PHE A O 1
ATOM 986 N N . GLY A 1 121 ? -8.599 -0.273 7.646 1.00 97.50 121 GLY A N 1
ATOM 987 C CA . GLY A 1 121 ? -8.997 0.856 6.800 1.00 97.50 121 GLY A CA 1
ATOM 988 C C . GLY A 1 121 ? -9.631 1.977 7.617 1.00 97.50 121 GLY A C 1
ATOM 989 O O . GLY A 1 121 ? -10.259 1.715 8.646 1.00 97.50 121 GLY A O 1
ATOM 990 N N . PHE A 1 122 ? -9.463 3.217 7.160 1.00 97.12 122 PHE A N 1
ATOM 991 C CA . PHE A 1 122 ? -10.101 4.391 7.755 1.00 97.12 122 PHE A CA 1
ATOM 992 C C . PHE A 1 122 ? -11.511 4.596 7.188 1.00 97.12 122 PHE A C 1
ATOM 994 O O . PHE A 1 122 ? -11.719 4.575 5.976 1.00 97.12 122 PHE A O 1
ATOM 1001 N N . GLU A 1 123 ? -12.478 4.834 8.070 1.00 94.38 123 GLU A N 1
ATOM 1002 C CA . GLU A 1 123 ? -13.869 5.142 7.751 1.00 94.38 123 GLU A CA 1
ATOM 1003 C C . GLU A 1 123 ? -14.329 6.355 8.589 1.00 94.38 123 GLU A C 1
ATOM 1005 O O . GLU A 1 123 ? -14.618 6.200 9.781 1.00 94.38 123 GLU A O 1
ATOM 1010 N N . PRO A 1 124 ? -14.404 7.572 8.007 1.00 93.31 124 PRO A N 1
ATOM 1011 C CA . PRO A 1 124 ? -14.080 7.928 6.617 1.00 93.31 124 PRO A CA 1
ATOM 1012 C C . PRO A 1 124 ? -12.576 7.833 6.298 1.00 93.31 124 PRO A C 1
ATOM 1014 O O . PRO A 1 124 ? -11.743 8.001 7.185 1.00 93.31 124 PRO A O 1
ATOM 1017 N N . SER A 1 125 ? -12.239 7.590 5.025 1.00 92.62 125 SER A N 1
ATOM 1018 C CA . SER A 1 125 ? -10.846 7.494 4.553 1.00 92.62 125 SER A CA 1
ATOM 1019 C C . SER A 1 125 ? -10.096 8.824 4.680 1.00 92.62 125 SER A C 1
ATOM 1021 O O . SER A 1 125 ? -10.695 9.882 4.473 1.00 92.62 125 SER A O 1
ATOM 1023 N N . LEU A 1 126 ? -8.785 8.788 4.966 1.00 94.38 126 LEU A N 1
ATOM 1024 C CA . LEU A 1 126 ? -7.975 10.006 5.133 1.00 94.38 126 LEU A CA 1
ATOM 1025 C C . LEU A 1 126 ? -7.939 10.836 3.848 1.00 94.38 126 LEU A C 1
ATOM 1027 O O . LEU A 1 126 ? -8.126 12.049 3.896 1.00 94.38 126 LEU A O 1
ATOM 1031 N N . MET A 1 127 ? -7.805 10.187 2.689 1.00 91.81 127 MET A N 1
ATOM 1032 C CA . MET A 1 127 ? -7.816 10.887 1.400 1.00 91.81 127 MET A CA 1
ATOM 1033 C C . MET A 1 127 ? -9.160 11.557 1.057 1.00 91.81 127 MET A C 1
ATOM 1035 O O . MET A 1 127 ? -9.221 12.399 0.167 1.00 91.81 127 MET A O 1
ATOM 1039 N N . LEU A 1 128 ? -10.238 11.208 1.769 1.00 90.75 128 LEU A N 1
ATOM 1040 C CA . LEU A 1 128 ? -11.565 11.823 1.645 1.00 90.75 128 LEU A CA 1
ATOM 1041 C C . LEU A 1 128 ? -11.868 12.783 2.812 1.00 90.75 128 LEU A C 1
ATOM 1043 O O . LEU A 1 128 ? -13.030 13.061 3.107 1.00 90.75 128 LEU A O 1
ATOM 1047 N N . GLY A 1 129 ? -10.827 13.281 3.488 1.00 89.94 129 GLY A N 1
ATOM 1048 C CA . GLY A 1 129 ? -10.940 14.228 4.600 1.00 89.94 129 GLY A CA 1
ATOM 1049 C C . GLY A 1 129 ? -11.186 13.581 5.964 1.00 89.94 129 GLY A C 1
ATOM 1050 O O . GLY A 1 129 ? -11.594 14.269 6.898 1.00 89.94 129 GLY A O 1
ATOM 1051 N N . GLY A 1 130 ? -10.976 12.269 6.087 1.00 92.62 130 GLY A N 1
ATOM 1052 C CA . GLY A 1 130 ? -11.013 11.572 7.366 1.00 92.62 130 GLY A CA 1
ATOM 1053 C C . GLY A 1 130 ? -9.827 11.914 8.267 1.00 92.62 130 GLY A C 1
ATOM 1054 O O . GLY A 1 130 ? -8.759 12.316 7.813 1.00 92.62 130 GLY A O 1
ATOM 1055 N N . GLU A 1 131 ? -10.014 11.723 9.569 1.00 94.44 131 GLU A N 1
ATOM 1056 C CA . GLU A 1 131 ? -8.983 11.982 10.576 1.00 94.44 131 GLU A CA 1
ATOM 1057 C C . GLU A 1 131 ? -8.224 10.698 10.932 1.00 94.44 131 GLU A C 1
ATOM 1059 O O . GLU A 1 131 ? -8.833 9.626 11.065 1.00 94.44 131 GLU A O 1
ATOM 1064 N N . SER A 1 132 ? -6.909 10.816 11.163 1.00 95.00 132 SER A N 1
ATOM 1065 C CA . SER A 1 132 ? -6.041 9.705 11.587 1.00 95.00 132 SER A CA 1
ATOM 1066 C C . SER A 1 132 ? -6.255 9.362 13.066 1.00 95.00 132 SER A C 1
ATOM 1068 O O . SER A 1 132 ? -5.414 9.606 13.934 1.00 95.00 132 SER A O 1
ATOM 1070 N N . LEU A 1 133 ? -7.431 8.801 13.361 1.00 95.69 133 LEU A N 1
ATOM 1071 C CA . LEU A 1 133 ? -7.888 8.418 14.694 1.00 95.69 133 LEU A CA 1
ATOM 1072 C C . LEU A 1 133 ? -8.125 6.911 14.785 1.00 95.69 133 LEU A C 1
ATOM 1074 O O . LEU A 1 133 ? -8.749 6.302 13.921 1.00 95.69 133 LEU A O 1
ATOM 1078 N N . LEU A 1 134 ? -7.741 6.303 15.912 1.00 95.06 134 LEU A N 1
ATOM 1079 C CA . LEU A 1 134 ? -8.006 4.878 16.171 1.00 95.06 134 LEU A CA 1
ATOM 1080 C C . LEU A 1 134 ? -9.515 4.551 16.220 1.00 95.06 134 LEU A C 1
ATOM 1082 O O . LEU A 1 134 ? -9.922 3.399 16.043 1.00 95.06 134 LEU A O 1
ATOM 1086 N N . SER A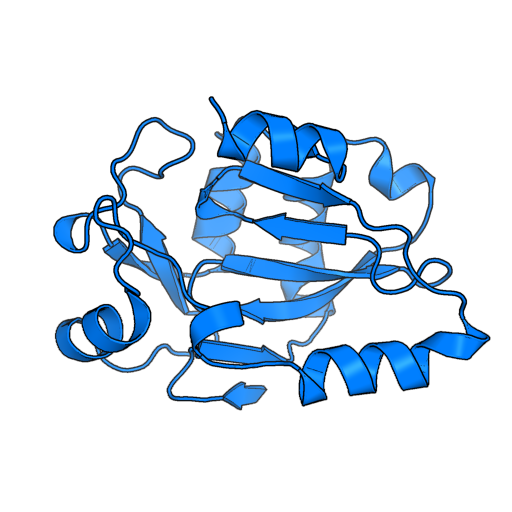 1 135 ? -10.362 5.540 16.518 1.00 95.62 135 SER A N 1
ATOM 1087 C CA . SER A 1 135 ? -11.822 5.397 16.469 1.00 95.62 135 SER A CA 1
ATOM 1088 C C . SER A 1 135 ? -12.351 5.213 15.051 1.00 95.62 135 SER A C 1
ATOM 1090 O O . SER A 1 135 ? -13.366 4.539 14.909 1.00 95.62 135 SER A O 1
ATOM 1092 N N . ASN A 1 136 ? -11.647 5.747 14.050 1.00 96.69 136 ASN A N 1
ATOM 1093 C CA . ASN A 1 136 ? -12.049 5.737 12.645 1.00 96.69 136 ASN A CA 1
ATOM 1094 C C . ASN A 1 136 ? -11.493 4.522 11.891 1.00 96.69 136 ASN A C 1
ATOM 1096 O O . ASN A 1 136 ? -11.759 4.371 10.709 1.00 96.69 136 ASN A O 1
ATOM 1100 N N . ILE A 1 137 ? -10.719 3.652 12.544 1.00 97.50 137 ILE A N 1
ATOM 1101 C CA . ILE A 1 137 ? -10.228 2.416 11.929 1.00 97.50 137 ILE A CA 1
ATOM 1102 C C . ILE A 1 137 ? -11.250 1.299 12.095 1.00 97.50 137 ILE A C 1
ATOM 1104 O O . ILE A 1 137 ? -11.735 1.076 13.207 1.00 97.50 137 ILE A O 1
ATOM 1108 N N . ASN A 1 138 ? -11.465 0.535 11.024 1.00 97.62 138 ASN A N 1
ATOM 1109 C CA . ASN A 1 138 ? -12.192 -0.732 11.012 1.00 97.62 138 ASN A CA 1
ATOM 1110 C C . ASN A 1 138 ? -11.381 -1.837 10.320 1.00 97.62 138 ASN A C 1
ATOM 1112 O O . ASN A 1 138 ? -10.457 -1.569 9.552 1.00 97.62 138 ASN A O 1
ATOM 1116 N N . LYS A 1 139 ? -11.735 -3.100 10.595 1.00 97.94 139 LYS A N 1
ATOM 1117 C CA . LYS A 1 139 ? -11.276 -4.231 9.778 1.00 97.94 139 LYS A CA 1
ATOM 1118 C C . LYS A 1 139 ? -12.162 -4.342 8.549 1.00 97.94 139 LYS A C 1
ATOM 1120 O O . LYS A 1 139 ? -13.371 -4.519 8.688 1.00 97.94 139 LYS A O 1
ATOM 1125 N N . VAL A 1 140 ? -11.555 -4.264 7.377 1.00 98.38 140 VAL A N 1
ATOM 1126 C CA . VAL A 1 140 ? -12.251 -4.267 6.087 1.00 98.38 140 VAL A CA 1
ATOM 1127 C C . VAL A 1 140 ? -11.611 -5.278 5.146 1.00 98.38 140 VAL A C 1
ATOM 1129 O O . VAL A 1 140 ? -10.460 -5.674 5.342 1.00 98.38 140 VAL A O 1
ATOM 1132 N N . ASN A 1 141 ? -12.351 -5.704 4.121 1.00 98.44 141 ASN A N 1
ATOM 1133 C CA . ASN A 1 141 ? -11.765 -6.502 3.051 1.00 98.44 141 ASN A CA 1
ATOM 1134 C C . ASN A 1 141 ? -10.814 -5.626 2.227 1.00 98.44 141 ASN A C 1
ATOM 1136 O O . ASN A 1 141 ? -11.220 -4.564 1.758 1.00 98.44 141 ASN A O 1
ATOM 1140 N N . ILE A 1 142 ? -9.573 -6.077 2.052 1.00 98.44 142 ILE A N 1
ATOM 1141 C CA . ILE A 1 142 ? -8.531 -5.270 1.416 1.00 98.44 142 ILE A CA 1
ATOM 1142 C C . ILE A 1 142 ? -8.844 -4.937 -0.042 1.00 98.44 142 ILE A C 1
ATOM 1144 O O . ILE A 1 142 ? -8.797 -3.769 -0.401 1.00 98.44 142 ILE A O 1
ATOM 1148 N N . HIS A 1 143 ? -9.221 -5.917 -0.863 1.00 98.38 143 HIS A N 1
ATOM 1149 C CA . HIS A 1 143 ? -9.467 -5.674 -2.286 1.00 98.38 143 HIS A CA 1
ATOM 1150 C C . HIS A 1 143 ? -10.647 -4.721 -2.480 1.00 98.38 143 HIS A C 1
ATOM 1152 O O . HIS A 1 143 ? -10.516 -3.720 -3.169 1.00 98.38 143 HIS A O 1
ATOM 1158 N N . VAL A 1 144 ? -11.760 -4.958 -1.776 1.00 98.31 144 VAL A N 1
ATOM 1159 C CA . VAL A 1 144 ? -12.937 -4.076 -1.845 1.00 98.31 144 VAL A CA 1
ATOM 1160 C C . VAL A 1 144 ? -12.600 -2.656 -1.394 1.00 98.31 144 VAL A C 1
ATOM 1162 O O . VAL A 1 144 ? -13.000 -1.695 -2.046 1.00 98.31 144 VAL A O 1
ATOM 1165 N N . HIS A 1 145 ? -11.884 -2.505 -0.277 1.00 98.06 145 HIS A N 1
ATOM 1166 C CA . HIS A 1 145 ? -11.560 -1.182 0.248 1.00 98.06 145 HIS A CA 1
ATOM 1167 C C . HIS A 1 145 ? -10.608 -0.428 -0.685 1.00 98.06 145 HIS A C 1
ATOM 1169 O O . HIS A 1 145 ? -10.860 0.732 -0.992 1.00 98.06 145 HIS A O 1
ATOM 1175 N N . LEU A 1 146 ? -9.567 -1.093 -1.191 1.00 98.19 146 LEU A N 1
ATOM 1176 C CA . LEU A 1 146 ? -8.628 -0.499 -2.139 1.00 98.19 146 LEU A CA 1
ATOM 1177 C C . LEU A 1 146 ? -9.302 -0.099 -3.457 1.00 98.19 146 LEU A C 1
ATOM 1179 O O . LEU A 1 146 ? -9.015 0.994 -3.937 1.00 98.19 146 LEU A O 1
ATOM 1183 N N . SER A 1 147 ? -10.223 -0.906 -3.992 1.00 98.00 147 SER A N 1
ATOM 1184 C CA . SER A 1 147 ? -10.998 -0.549 -5.191 1.00 98.00 147 SER A CA 1
ATOM 1185 C C . SER A 1 147 ? -11.869 0.688 -4.977 1.00 98.00 147 SER A C 1
ATOM 1187 O O . SER A 1 147 ? -11.930 1.575 -5.826 1.00 98.00 147 SER A O 1
ATOM 1189 N N . ILE A 1 148 ? -12.523 0.797 -3.814 1.00 96.81 148 ILE A N 1
ATOM 1190 C CA . ILE A 1 148 ? -13.309 1.991 -3.462 1.00 96.81 148 ILE A CA 1
ATOM 1191 C C . ILE A 1 148 ? -12.409 3.232 -3.421 1.00 96.81 148 ILE A C 1
ATOM 1193 O O . ILE A 1 148 ? -12.797 4.287 -3.925 1.00 96.81 148 ILE A O 1
ATOM 1197 N N . LEU A 1 149 ? -11.218 3.118 -2.826 1.00 96.94 149 LEU A N 1
ATOM 1198 C CA . LEU A 1 149 ? -10.265 4.224 -2.746 1.00 96.94 149 LEU A CA 1
ATOM 1199 C C . LEU A 1 149 ? -9.731 4.627 -4.124 1.00 96.94 149 LEU A C 1
ATOM 1201 O O . LEU A 1 149 ? -9.669 5.820 -4.393 1.00 96.94 149 LEU A O 1
ATOM 1205 N N . ALA A 1 150 ? -9.432 3.672 -5.007 1.00 96.69 150 ALA A N 1
ATOM 1206 C CA . ALA A 1 150 ? -9.004 3.969 -6.374 1.00 96.69 150 ALA A CA 1
ATOM 1207 C C . ALA A 1 150 ? -10.077 4.734 -7.171 1.00 96.69 150 ALA A C 1
ATOM 1209 O O . ALA A 1 150 ? -9.773 5.690 -7.877 1.00 96.69 150 ALA A O 1
ATOM 1210 N N . GLN A 1 151 ? -11.351 4.354 -7.021 1.00 94.56 151 GLN A N 1
ATOM 1211 C CA . GLN A 1 151 ? -12.460 4.945 -7.783 1.00 94.56 151 GLN A CA 1
ATOM 1212 C C . GLN A 1 151 ? -12.917 6.314 -7.260 1.00 94.56 151 GLN A C 1
ATOM 1214 O O . GLN A 1 151 ? -13.375 7.155 -8.035 1.00 94.56 151 GLN A O 1
ATOM 1219 N N . LEU A 1 152 ? -12.883 6.521 -5.940 1.00 91.12 152 LEU A N 1
ATOM 1220 C CA . LEU A 1 152 ? -13.392 7.745 -5.301 1.00 91.12 152 LEU A CA 1
ATOM 1221 C C . LEU A 1 152 ? -12.292 8.741 -4.948 1.00 91.12 152 LEU A C 1
ATOM 1223 O O . LEU A 1 152 ? -12.570 9.912 -4.684 1.00 91.12 152 LEU A O 1
ATOM 1227 N N . GLY A 1 153 ? -11.068 8.248 -4.853 1.00 85.88 153 GLY A N 1
ATOM 1228 C CA . GLY A 1 153 ? -9.929 8.981 -4.371 1.00 85.88 153 GLY A CA 1
ATOM 1229 C C . GLY A 1 153 ? -9.263 9.844 -5.432 1.00 85.88 153 GLY A C 1
ATOM 1230 O O . GLY A 1 153 ? -9.292 9.542 -6.619 1.00 85.88 153 GLY A O 1
ATOM 1231 N N . GLN A 1 154 ? -8.611 10.917 -4.989 1.00 90.56 154 GLN A N 1
ATOM 1232 C CA . GLN A 1 154 ? -7.657 11.633 -5.823 1.00 90.56 154 GLN A CA 1
ATOM 1233 C C . GLN A 1 154 ? -6.280 10.980 -5.670 1.00 90.56 154 GLN A C 1
ATOM 1235 O O . GLN A 1 154 ? -5.684 11.054 -4.595 1.00 90.56 154 GLN A O 1
ATOM 1240 N N . ILE A 1 155 ? -5.810 10.331 -6.735 1.00 95.75 155 ILE A N 1
ATOM 1241 C CA . ILE A 1 155 ? -4.505 9.669 -6.769 1.00 95.75 155 ILE A CA 1
ATOM 1242 C C . ILE A 1 155 ? -3.432 10.686 -7.165 1.00 95.75 155 ILE A C 1
ATOM 1244 O O . ILE A 1 155 ? -3.599 11.439 -8.126 1.00 95.75 155 ILE A O 1
ATOM 1248 N N . GLU A 1 156 ? -2.331 10.718 -6.419 1.00 96.06 156 GLU A N 1
ATOM 1249 C CA . GLU A 1 156 ? -1.195 11.609 -6.669 1.00 96.06 156 GLU A CA 1
ATOM 1250 C C . GLU A 1 156 ? 0.105 10.805 -6.735 1.00 96.06 156 GLU A C 1
ATOM 1252 O O . GLU A 1 156 ? 0.426 10.054 -5.813 1.00 96.06 156 GLU A O 1
ATOM 1257 N N . VAL A 1 157 ? 0.865 10.971 -7.819 1.00 97.25 157 VAL A N 1
ATOM 1258 C CA . VAL A 1 157 ? 2.207 10.391 -7.949 1.00 97.25 157 VAL A CA 1
ATOM 1259 C C . VAL A 1 157 ? 3.216 11.372 -7.357 1.00 97.25 157 VAL A C 1
ATOM 1261 O O . VAL A 1 157 ? 3.256 12.535 -7.757 1.00 97.25 157 VAL A O 1
ATOM 1264 N N . LEU A 1 158 ? 4.007 10.913 -6.391 1.00 96.94 158 LEU A N 1
ATOM 1265 C CA . LEU A 1 158 ? 4.962 11.723 -5.636 1.00 96.94 158 LEU A CA 1
ATOM 1266 C C . LEU A 1 158 ? 6.368 11.150 -5.773 1.00 96.94 158 LEU A C 1
ATOM 1268 O O . LEU A 1 158 ? 6.591 9.986 -5.451 1.00 96.94 158 LEU A O 1
ATOM 1272 N N . ASP A 1 159 ? 7.319 11.981 -6.176 1.00 94.56 159 ASP A N 1
ATOM 1273 C CA . ASP A 1 159 ? 8.747 11.715 -6.018 1.00 94.56 159 ASP A CA 1
ATOM 1274 C C . ASP A 1 159 ? 9.255 12.233 -4.655 1.00 94.56 159 ASP A C 1
ATOM 1276 O O . ASP A 1 159 ? 8.474 12.646 -3.788 1.00 94.56 159 ASP A O 1
ATOM 1280 N N . ASP A 1 160 ? 10.573 12.207 -4.449 1.00 89.25 160 ASP A N 1
ATOM 1281 C CA . ASP A 1 160 ? 11.201 12.677 -3.211 1.00 89.25 160 ASP A CA 1
ATOM 1282 C C . ASP A 1 160 ? 10.870 14.149 -2.898 1.00 89.25 160 ASP A C 1
ATOM 1284 O O . ASP A 1 160 ? 10.585 14.489 -1.744 1.00 89.25 160 ASP A O 1
ATOM 1288 N N . ASP A 1 161 ? 10.844 15.021 -3.912 1.00 90.06 161 ASP A N 1
ATOM 1289 C CA . ASP A 1 161 ? 10.504 16.438 -3.744 1.00 90.06 161 ASP A CA 1
ATOM 1290 C C . ASP A 1 161 ? 9.022 16.606 -3.366 1.00 90.06 161 ASP A C 1
ATOM 1292 O O . ASP A 1 161 ? 8.682 17.387 -2.465 1.00 90.06 161 ASP A O 1
ATOM 1296 N N . GLY A 1 162 ? 8.135 15.827 -3.992 1.00 92.00 162 GLY A N 1
ATOM 1297 C CA . GLY A 1 162 ? 6.714 15.767 -3.651 1.00 92.00 162 GLY A CA 1
ATOM 1298 C C . GLY A 1 162 ? 6.470 15.327 -2.205 1.00 92.00 162 GLY A C 1
ATOM 1299 O O . GLY A 1 162 ? 5.680 15.949 -1.487 1.00 92.00 162 GLY A O 1
ATOM 1300 N N . LEU A 1 163 ? 7.193 14.306 -1.735 1.00 88.75 163 LEU A N 1
ATOM 1301 C CA . LEU A 1 163 ? 7.119 13.835 -0.348 1.00 88.75 163 LEU A CA 1
ATOM 1302 C C . LEU A 1 163 ? 7.587 14.886 0.659 1.00 88.75 163 LEU A C 1
ATOM 1304 O O . LEU A 1 163 ? 6.931 15.096 1.684 1.00 88.75 163 LEU A O 1
ATOM 1308 N N . VAL A 1 164 ? 8.696 15.569 0.365 1.00 88.69 164 VAL A N 1
ATOM 1309 C CA . VAL A 1 164 ? 9.178 16.694 1.178 1.00 88.69 164 VAL A CA 1
ATOM 1310 C C . VAL A 1 164 ? 8.105 17.780 1.257 1.00 88.69 164 VAL A C 1
ATOM 1312 O O . VAL A 1 164 ? 7.823 18.280 2.347 1.00 88.69 164 VAL A O 1
ATOM 1315 N N . GLY A 1 165 ? 7.438 18.086 0.142 1.00 88.94 165 GLY A N 1
ATOM 1316 C CA . GLY A 1 165 ? 6.315 19.023 0.105 1.00 88.94 165 GLY A CA 1
ATOM 1317 C C . GLY A 1 165 ? 5.186 18.662 1.076 1.00 88.94 165 GLY A C 1
ATOM 1318 O O . GLY A 1 165 ? 4.710 19.537 1.797 1.00 88.94 165 GLY A O 1
ATOM 1319 N N . LYS A 1 166 ? 4.797 17.382 1.154 1.00 87.81 166 LYS A N 1
ATOM 1320 C CA . LYS A 1 166 ? 3.750 16.900 2.080 1.00 87.81 166 LYS A CA 1
ATOM 1321 C C . LYS A 1 166 ? 4.179 16.921 3.548 1.00 87.81 166 LYS A C 1
ATOM 1323 O O . LYS A 1 166 ? 3.349 17.132 4.423 1.00 87.81 166 LYS A O 1
ATOM 1328 N N . ALA A 1 167 ? 5.458 16.685 3.839 1.00 81.06 167 ALA A N 1
ATOM 1329 C CA . ALA A 1 167 ? 5.957 16.651 5.216 1.00 81.06 167 ALA A CA 1
ATOM 1330 C C . ALA A 1 167 ? 5.996 18.039 5.884 1.00 81.06 167 ALA A C 1
ATOM 1332 O O . ALA A 1 167 ? 5.996 18.129 7.113 1.00 81.06 167 ALA A O 1
ATOM 1333 N N . PHE A 1 168 ? 6.052 19.110 5.084 1.00 78.12 168 PHE A N 1
ATOM 1334 C CA . PHE A 1 168 ? 6.153 20.496 5.554 1.00 78.12 168 PHE A CA 1
ATOM 1335 C C . PHE A 1 168 ? 4.923 21.366 5.232 1.00 78.12 168 PHE A C 1
ATOM 1337 O O . PHE A 1 168 ? 4.964 22.571 5.495 1.00 78.12 168 PHE A O 1
ATOM 1344 N N . SER A 1 169 ? 3.857 20.783 4.670 1.00 70.75 169 SER A N 1
ATOM 1345 C CA . SER A 1 169 ? 2.555 21.436 4.448 1.00 70.75 169 SER A CA 1
ATOM 1346 C C . SER A 1 169 ? 1.672 21.378 5.687 1.00 70.75 169 SER A C 1
ATOM 1348 O O . SER A 1 169 ? 1.063 22.418 6.021 1.00 70.75 169 SER A O 1
#

Organism: NCBI:txid1195763

Secondary structure (DSSP, 8-state):
-EETTTTEEE--GGGTHHHHHHHHTTSSGGGT--EEEEEEETTS-EEEEETTTBS-EEEETTTTEEEE-----TTTHHHHHHHHHHH--TGGG--B-TTS-B-HHHHHHHH-PPPTTEEEEESS-GGGT----GGGEEEEEHHHHHHHHHHHS--EEE-HHHHHHHH--

Nearest PDB structures (foldseek):
  6itw-assembly1_A  TM=8.635E-01  e=2.768E-13  Agrobacterium fabrum str. C58
  8g0k-assembly2_D  TM=7.219E-01  e=1.153E-09  Bacteroides
  8fzz-assembly2_D  TM=7.133E-01  e=2.733E-08  Phocaeicola vulgatus
  8z0l-assembly1_F  TM=5.175E-01  e=3.997E+00  Selenomonas sp.

pLDDT: mean 94.35, std 4.88, range [70.75, 98.62]

Foldseek 3Di:
DADDLQQKDFDDQVVCVVLVCLLCVPDCVVVPFDKTFGMAGQAQKTFIQGPAFGRAWIAPLLQQEIEGDNGDGPVCNVVVVCCVVVVDDSVVSFDAFPVRDTCPVVCCVVPNGDDPQWHWAFVVRVQVVGHRDNVRTDIDGNSVSSSVSSVVGDHYYDYPVRVVVVVVD